Protein AF-A0A0T6BC98-F1 (afdb_monomer_lite)

Foldseek 3Di:
DVVLVVVDCLCVDPDDDPVSVVVVLVSLQVSQVVLQPDPPCPDRDHSVRVVVVVVVVVVVVVVLVVVLVVCVVVVDDDSVPPDPPCPDPPPDDVPPDCVVVVVVVVVVVVVVVVVVVVVVVVVVVVVVVVVVVVVVVVVVVVVVVVVVVVVVVVVVVVVVVVVVVVVVVVD

pLDDT: mean 77.65, std 15.89, range [36.06, 95.94]

Sequence (171 aa):
LTQLIERFDILKSKSMDGTTISRKNEAWHRIACLFNAHQETKVKRTPRQLKKLWNNMKHRKQIELRLKKHMEDLGEIDASEVKIEETPIVEFFDVGDGYRDQESILVQKLDEYTQQHQRELNAIRLNVAKEGLLKAKAETEKAQAEARKAAAEEELAVLKLKKFKETEFSS

Organism: NCBI:txid1629725

Structure (mmCIF, N/CA/C/O backbone):
data_AF-A0A0T6BC98-F1
#
_entry.id   AF-A0A0T6BC98-F1
#
loop_
_atom_site.group_PDB
_atom_site.id
_atom_site.type_symbol
_atom_site.label_atom_id
_atom_site.label_alt_id
_atom_site.label_comp_id
_atom_site.label_asym_id
_atom_site.label_entity_id
_atom_site.label_seq_id
_atom_site.pdbx_PDB_ins_code
_atom_site.Cartn_x
_atom_site.Cartn_y
_atom_site.Cartn_z
_atom_site.occupancy
_atom_site.B_iso_or_equiv
_atom_site.auth_seq_id
_atom_site.auth_comp_id
_atom_site.auth_asym_id
_atom_site.auth_atom_id
_atom_site.pdbx_PDB_model_num
ATOM 1 N N . LEU A 1 1 ? -11.185 -10.405 18.698 1.00 85.56 1 LEU A N 1
ATOM 2 C CA . LEU A 1 1 ? -11.652 -9.025 18.397 1.00 85.56 1 LEU A CA 1
ATOM 3 C C . LEU A 1 1 ? -12.596 -8.980 17.191 1.00 85.56 1 LEU A C 1
ATOM 5 O O . LEU A 1 1 ? -13.704 -8.492 17.358 1.00 85.56 1 LEU A O 1
ATOM 9 N N . THR A 1 2 ? -12.213 -9.507 16.021 1.00 89.00 2 THR A N 1
ATOM 10 C CA . THR A 1 2 ? -13.039 -9.498 14.789 1.00 89.00 2 THR A CA 1
ATOM 11 C C . THR A 1 2 ? 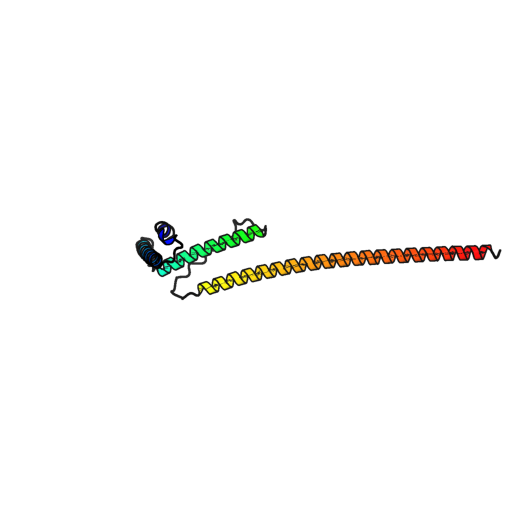-14.465 -10.011 15.012 1.00 89.00 2 THR A C 1
ATOM 13 O O . THR A 1 2 ? -15.418 -9.286 14.749 1.00 89.00 2 THR A O 1
ATOM 16 N N . GLN A 1 3 ? -14.609 -11.185 15.638 1.00 90.38 3 GLN A N 1
ATOM 17 C CA . GLN A 1 3 ? -15.915 -11.776 15.964 1.00 90.38 3 GLN A CA 1
ATOM 18 C C . GLN A 1 3 ? -16.785 -10.894 16.876 1.00 90.38 3 GLN A C 1
ATOM 20 O O . GLN A 1 3 ? -18.007 -10.929 16.788 1.00 90.38 3 GLN A O 1
ATOM 25 N N . LEU A 1 4 ? -16.179 -10.102 17.772 1.00 90.94 4 LEU A N 1
ATOM 26 C CA . LEU A 1 4 ? -16.932 -9.178 18.628 1.00 90.94 4 LEU A CA 1
ATOM 27 C C . LEU A 1 4 ? -17.446 -7.993 17.815 1.00 90.94 4 LEU A C 1
ATOM 29 O O . LEU A 1 4 ? -18.581 -7.586 18.006 1.00 90.94 4 LEU A O 1
ATOM 33 N N . ILE A 1 5 ? -16.631 -7.463 16.901 1.00 91.62 5 ILE A N 1
ATOM 34 C CA . ILE A 1 5 ? -16.987 -6.319 16.053 1.00 91.62 5 ILE A CA 1
ATOM 35 C C . ILE A 1 5 ? -18.115 -6.682 15.082 1.00 91.62 5 ILE A C 1
ATOM 37 O O . ILE A 1 5 ? -19.013 -5.872 14.865 1.00 91.62 5 ILE A O 1
ATOM 41 N N . GLU A 1 6 ? -18.105 -7.897 14.531 1.00 91.69 6 GLU A N 1
ATOM 42 C CA . GLU A 1 6 ? -19.128 -8.366 13.587 1.00 91.69 6 GLU A CA 1
ATOM 43 C C . GLU A 1 6 ? -20.547 -8.368 14.168 1.00 91.69 6 GLU A C 1
ATOM 45 O O . GLU A 1 6 ? -21.498 -8.187 13.406 1.00 91.69 6 GLU A O 1
ATOM 50 N N . ARG A 1 7 ? -20.675 -8.485 15.498 1.00 92.88 7 ARG A N 1
ATOM 51 C CA . ARG A 1 7 ? -21.949 -8.452 16.238 1.00 92.88 7 ARG A CA 1
ATOM 52 C C . ARG A 1 7 ? -22.549 -7.048 16.393 1.00 92.88 7 ARG A C 1
ATOM 54 O O . ARG A 1 7 ? -23.680 -6.932 16.850 1.00 92.88 7 ARG A O 1
ATOM 61 N N . PHE A 1 8 ? -21.817 -5.982 16.055 1.00 92.31 8 PHE A N 1
ATOM 62 C CA . PHE A 1 8 ? -22.286 -4.596 16.180 1.00 92.31 8 PHE A CA 1
ATOM 63 C C . PHE A 1 8 ? -22.406 -3.928 14.805 1.00 92.31 8 PHE A C 1
ATOM 65 O O . PHE A 1 8 ? -21.472 -3.281 14.327 1.00 92.31 8 PHE A O 1
ATOM 72 N N . ASP A 1 9 ? -23.586 -4.000 14.185 1.00 90.94 9 ASP A N 1
ATOM 73 C CA . ASP A 1 9 ? -23.822 -3.437 12.843 1.00 90.94 9 ASP A CA 1
ATOM 74 C C . ASP A 1 9 ? -23.627 -1.919 12.763 1.00 90.94 9 ASP A C 1
ATOM 76 O O . ASP A 1 9 ? -23.208 -1.389 11.732 1.00 90.94 9 ASP A O 1
ATOM 80 N N . ILE A 1 10 ? -23.818 -1.209 13.878 1.00 91.94 10 ILE A N 1
ATOM 81 C CA . ILE A 1 10 ? -23.569 0.235 13.961 1.00 91.94 10 ILE A CA 1
ATOM 82 C C . ILE A 1 10 ? -22.118 0.607 13.610 1.00 91.94 10 ILE A C 1
ATOM 84 O O . ILE A 1 10 ? -21.860 1.703 13.111 1.00 91.94 10 ILE A O 1
ATOM 88 N N . LEU A 1 11 ? -21.164 -0.312 13.807 1.00 89.44 11 LEU A N 1
ATOM 89 C CA . LEU A 1 11 ? -19.758 -0.109 13.451 1.00 89.44 11 LEU 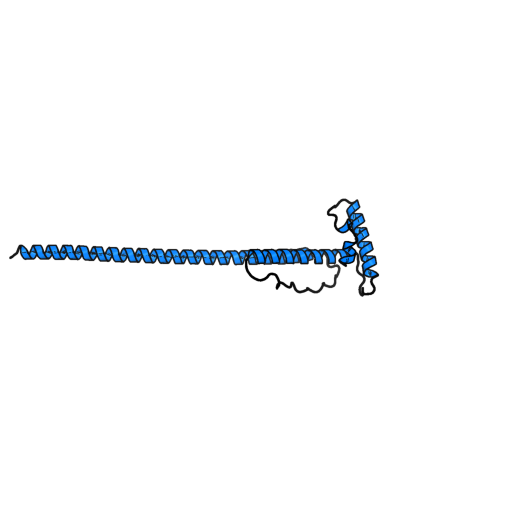A CA 1
ATOM 90 C C . LEU A 1 11 ? -19.483 -0.270 11.948 1.00 89.44 11 LEU A C 1
ATOM 92 O O . LEU A 1 11 ? -18.445 0.199 11.479 1.00 89.44 11 LEU A O 1
ATOM 96 N N . LYS A 1 12 ? -20.399 -0.894 11.195 1.00 86.69 12 LYS A N 1
ATOM 97 C CA . LYS A 1 12 ? -20.333 -1.032 9.729 1.00 86.69 12 LYS A CA 1
ATOM 98 C C . LYS A 1 12 ? -20.897 0.200 9.013 1.00 86.69 12 LYS A C 1
ATOM 100 O O . LYS A 1 12 ? -20.523 0.472 7.875 1.00 86.69 12 LYS A O 1
ATOM 105 N N . SER A 1 13 ? -21.764 0.966 9.681 1.00 87.69 13 SER A N 1
ATOM 106 C CA . SER A 1 13 ? -22.354 2.189 9.127 1.00 87.69 13 SER A CA 1
ATOM 107 C C . SER A 1 13 ? -21.290 3.241 8.796 1.00 87.69 13 SER A C 1
ATOM 109 O O . SER A 1 13 ? -20.417 3.541 9.616 1.00 87.69 13 SER A O 1
ATOM 111 N N . LYS A 1 14 ? -21.401 3.871 7.621 1.00 85.75 14 LYS A N 1
ATOM 112 C CA . LYS A 1 14 ? -20.563 5.012 7.210 1.00 85.75 14 LYS A CA 1
ATOM 113 C C . LYS A 1 14 ? -21.067 6.359 7.745 1.00 85.75 14 LYS A C 1
ATOM 115 O O . LYS A 1 14 ? -20.368 7.352 7.582 1.00 85.75 14 LYS A O 1
ATOM 120 N N . SER A 1 15 ? -22.231 6.400 8.403 1.00 86.25 15 SER A N 1
ATOM 121 C CA . SER A 1 15 ? -22.800 7.661 8.892 1.00 86.25 15 SER A CA 1
ATOM 122 C C . SER A 1 15 ? -21.919 8.320 9.959 1.00 86.25 15 SER A C 1
ATOM 124 O O . SER A 1 15 ? -21.309 7.637 10.797 1.00 86.25 15 SER A O 1
ATOM 126 N N . MET A 1 16 ? -21.865 9.650 9.905 1.00 85.56 16 MET A N 1
ATOM 127 C CA . MET A 1 16 ? -21.077 10.530 10.773 1.00 85.56 16 MET A CA 1
ATOM 128 C C . MET A 1 16 ? -21.943 11.524 11.557 1.00 85.56 16 MET A C 1
ATOM 130 O O . MET A 1 16 ? -21.422 12.472 12.137 1.00 85.56 16 MET A O 1
ATOM 134 N N . ASP A 1 17 ? -23.258 11.326 11.598 1.00 91.44 17 ASP A N 1
ATOM 135 C CA . ASP A 1 17 ? -24.125 12.136 12.445 1.00 91.44 17 ASP A CA 1
ATOM 136 C C . ASP A 1 17 ? -23.790 11.925 13.934 1.00 91.44 17 ASP A C 1
ATOM 138 O O . ASP A 1 17 ? -23.344 10.849 14.352 1.00 91.44 17 ASP A O 1
ATOM 142 N N . GLY A 1 18 ? -24.008 12.962 14.748 1.00 87.31 18 GLY A N 1
ATOM 143 C CA . GLY A 1 18 ? -23.647 12.946 16.167 1.00 87.31 18 GLY A CA 1
ATOM 144 C C . GLY A 1 18 ? -24.275 11.779 16.937 1.00 87.31 18 GLY A C 1
ATOM 145 O O . GLY A 1 18 ? -23.624 11.193 17.803 1.00 87.31 18 GLY A O 1
ATOM 146 N N . THR A 1 19 ? -25.496 11.367 16.576 1.00 92.00 19 THR A N 1
ATOM 147 C CA . THR A 1 19 ? -26.168 10.237 17.234 1.00 92.00 19 THR A CA 1
ATOM 148 C C . THR A 1 19 ? -25.502 8.904 16.894 1.00 92.00 19 THR A C 1
ATOM 150 O O . THR A 1 19 ? -25.246 8.094 17.789 1.00 92.00 19 THR A O 1
ATOM 153 N N . THR A 1 20 ? -25.120 8.694 15.631 1.00 90.56 20 THR A N 1
ATOM 154 C CA . THR A 1 20 ? -24.352 7.516 15.213 1.00 90.56 20 THR A CA 1
ATOM 155 C C . THR A 1 20 ? -22.968 7.486 15.847 1.00 90.56 20 THR A C 1
ATOM 157 O O . THR A 1 20 ? -22.526 6.416 16.263 1.00 90.56 20 THR A O 1
ATOM 160 N N . ILE A 1 21 ? -22.275 8.623 15.965 1.00 88.88 21 ILE A N 1
ATOM 161 C CA . ILE A 1 21 ? -20.960 8.678 16.624 1.00 88.88 21 ILE A CA 1
ATOM 162 C C . ILE A 1 21 ? -21.073 8.228 18.084 1.00 88.88 21 ILE A C 1
ATOM 164 O O . ILE A 1 21 ? -20.314 7.354 18.510 1.00 88.88 21 ILE A O 1
ATOM 168 N N . SER A 1 22 ? -22.050 8.752 18.828 1.00 91.25 22 SER A N 1
ATOM 169 C CA . SER A 1 22 ? -22.292 8.352 20.218 1.00 91.25 22 SER A CA 1
ATOM 170 C C . SER A 1 22 ? -22.605 6.858 20.339 1.00 91.25 22 SER A C 1
ATOM 172 O O . SER A 1 22 ? -21.978 6.165 21.140 1.00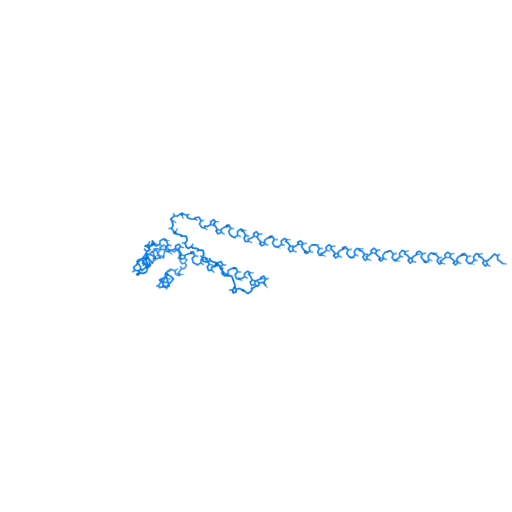 91.25 22 SER A O 1
ATOM 174 N N . ARG A 1 23 ? -23.475 6.319 19.475 1.00 93.06 23 ARG A N 1
ATOM 175 C CA . ARG A 1 23 ? -23.794 4.878 19.447 1.00 93.06 23 ARG A CA 1
ATOM 176 C C . ARG A 1 23 ? -22.587 4.007 19.086 1.00 93.06 23 ARG A C 1
ATOM 178 O O . ARG A 1 23 ? -22.406 2.933 19.653 1.00 93.06 23 ARG A O 1
ATOM 185 N N . LYS A 1 24 ? -21.727 4.458 18.166 1.00 92.88 24 LYS A N 1
ATOM 186 C CA . LYS A 1 24 ? -20.466 3.772 17.834 1.00 92.88 24 LYS A CA 1
ATOM 187 C C . LYS A 1 24 ? -19.509 3.766 19.025 1.00 92.88 24 LYS A C 1
ATOM 189 O O . LYS A 1 24 ? -18.881 2.742 19.281 1.00 92.88 24 LYS A O 1
ATOM 194 N N . ASN A 1 25 ? -19.392 4.878 19.749 1.00 93.25 25 ASN A N 1
ATOM 195 C CA . ASN A 1 25 ? -18.556 4.957 20.949 1.00 93.25 25 ASN A CA 1
ATOM 196 C C . ASN A 1 25 ? -19.071 4.014 22.043 1.00 93.25 25 ASN A C 1
ATOM 198 O O . ASN A 1 25 ? -18.283 3.276 22.631 1.00 93.25 25 ASN A O 1
ATOM 202 N N . GLU A 1 26 ? -20.386 3.960 22.252 1.00 95.38 26 GLU A N 1
ATOM 203 C CA . GLU A 1 26 ? -21.004 3.011 23.179 1.00 95.38 26 GLU A CA 1
ATOM 204 C C . GLU A 1 26 ? -20.736 1.552 22.774 1.00 95.38 26 GLU A C 1
ATOM 206 O O . GLU A 1 26 ? -20.349 0.731 23.608 1.00 95.38 26 GLU A O 1
ATOM 211 N N . ALA A 1 27 ? -20.854 1.224 21.484 1.00 95.69 27 ALA A N 1
ATOM 212 C CA . ALA A 1 27 ? -20.510 -0.102 20.976 1.00 95.69 27 ALA A CA 1
ATOM 213 C C . ALA A 1 27 ? -19.038 -0.460 21.255 1.00 95.69 27 ALA A C 1
ATOM 215 O O . ALA A 1 27 ? -18.751 -1.565 21.712 1.00 95.69 27 ALA A O 1
ATOM 216 N N . TRP A 1 28 ? -18.103 0.478 21.066 1.00 95.19 28 TRP A N 1
ATOM 217 C CA . TRP A 1 28 ? -16.694 0.269 21.416 1.00 95.19 28 TRP A CA 1
ATOM 218 C C . TRP A 1 28 ? -16.473 0.049 22.915 1.00 95.19 28 TRP A C 1
ATOM 220 O O . TRP A 1 28 ? -15.643 -0.784 23.281 1.00 95.19 28 TRP A O 1
ATOM 230 N N . HIS A 1 29 ? -17.220 0.738 23.781 1.00 95.94 29 HIS A N 1
ATOM 231 C CA . HIS A 1 29 ? -17.197 0.472 25.220 1.00 95.94 29 HIS A CA 1
ATOM 232 C C . HIS A 1 29 ? -17.664 -0.949 25.540 1.00 95.94 29 HIS A C 1
ATOM 234 O O . HIS A 1 29 ? -16.965 -1.675 26.245 1.00 95.94 29 HIS A O 1
ATOM 240 N N . ARG A 1 30 ? -18.789 -1.386 24.962 1.00 95.81 30 ARG A N 1
ATOM 241 C CA . ARG A 1 30 ? -19.298 -2.756 25.137 1.00 95.81 30 ARG A CA 1
ATOM 242 C C . ARG A 1 30 ? -18.293 -3.800 24.646 1.00 95.81 30 ARG A C 1
ATOM 244 O O . ARG A 1 30 ? -18.045 -4.780 25.342 1.00 95.81 30 ARG A O 1
ATOM 251 N N . ILE A 1 31 ? -17.663 -3.571 23.493 1.00 95.00 31 ILE A N 1
ATOM 252 C CA . ILE A 1 31 ? -16.607 -4.447 22.963 1.00 95.00 31 ILE A CA 1
ATOM 253 C C . ILE A 1 31 ? -15.418 -4.511 23.915 1.00 95.00 31 ILE A C 1
ATOM 255 O O . ILE A 1 31 ? -14.911 -5.602 24.149 1.00 95.00 31 ILE A O 1
ATOM 259 N N . ALA A 1 32 ? -14.978 -3.384 24.478 1.00 94.19 32 ALA A N 1
ATOM 260 C CA . ALA A 1 32 ? -13.883 -3.379 25.443 1.00 94.19 32 ALA A CA 1
ATOM 261 C C . ALA A 1 32 ? -14.224 -4.198 26.690 1.00 94.19 32 ALA A C 1
ATOM 263 O O . ALA A 1 32 ? -13.400 -4.998 27.124 1.00 94.19 32 ALA A O 1
ATOM 264 N N . CYS A 1 33 ? -15.444 -4.073 27.217 1.00 94.19 33 CYS A N 1
ATOM 265 C CA . CYS A 1 33 ? -15.906 -4.897 28.333 1.00 94.19 33 CYS A CA 1
ATOM 266 C C . CYS A 1 33 ? -15.889 -6.390 27.981 1.00 94.19 33 CYS A C 1
ATOM 268 O O . CYS A 1 33 ? -15.287 -7.174 28.708 1.00 94.19 33 CYS A O 1
ATOM 270 N N . LEU A 1 34 ? -16.478 -6.779 26.844 1.00 93.62 34 LEU A N 1
ATOM 271 C CA . LEU A 1 34 ? -16.530 -8.177 26.398 1.00 93.62 34 LEU A CA 1
ATOM 272 C C . LEU A 1 34 ? -15.138 -8.755 26.119 1.00 93.62 34 LEU A C 1
ATOM 274 O O . LEU A 1 34 ? -14.839 -9.878 26.509 1.00 93.62 34 LEU A O 1
ATOM 278 N N . PHE A 1 35 ? -14.271 -7.976 25.473 1.00 93.19 35 PHE A N 1
ATOM 279 C CA . PHE A 1 35 ? -12.894 -8.365 25.188 1.00 93.19 35 PHE A CA 1
ATOM 280 C C . PHE A 1 35 ? -12.106 -8.574 26.483 1.00 93.19 35 PHE A C 1
ATOM 282 O O . PHE A 1 35 ? -11.409 -9.572 26.641 1.00 93.19 35 PHE A O 1
ATOM 289 N N . ASN A 1 36 ? -12.251 -7.656 27.437 1.00 92.62 36 ASN A N 1
ATOM 290 C CA . ASN A 1 36 ? -11.563 -7.727 28.719 1.00 92.62 36 ASN A CA 1
ATOM 291 C C . ASN A 1 36 ? -12.129 -8.806 29.646 1.00 92.62 36 ASN A C 1
ATOM 293 O O . ASN A 1 36 ? -11.401 -9.264 30.523 1.00 92.62 36 ASN A O 1
ATOM 297 N N . ALA A 1 37 ? -13.394 -9.193 29.488 1.00 92.31 37 ALA A N 1
ATOM 298 C CA . ALA A 1 37 ? -14.023 -10.274 30.244 1.00 92.31 37 ALA A CA 1
ATOM 299 C C . ALA A 1 37 ? -13.615 -11.673 29.750 1.00 92.31 37 ALA A C 1
ATOM 301 O O . ALA A 1 37 ? -13.841 -12.654 30.452 1.00 92.31 37 ALA A O 1
ATOM 302 N N . HIS A 1 38 ? -13.015 -11.777 28.561 1.00 90.81 38 HIS A N 1
ATOM 303 C CA . HIS A 1 38 ? -12.558 -13.049 28.013 1.00 90.81 38 HIS A CA 1
ATOM 304 C C . HIS A 1 38 ? -11.402 -13.637 28.842 1.00 90.81 38 HIS A C 1
ATOM 306 O O . HIS A 1 38 ? -10.468 -12.920 29.204 1.00 90.81 38 HIS A O 1
ATOM 312 N N . GLN A 1 39 ? -11.448 -14.946 29.114 1.00 80.81 39 GLN A N 1
ATOM 313 C CA . GLN A 1 39 ? -10.522 -15.632 30.030 1.00 80.81 39 GLN A CA 1
ATOM 314 C C . GLN A 1 39 ? -9.055 -15.570 29.571 1.00 80.81 39 GLN A C 1
ATOM 316 O O . GLN A 1 39 ? -8.144 -15.480 30.386 1.00 80.81 39 GLN A O 1
ATOM 321 N N . GLU A 1 40 ? -8.827 -15.565 28.260 1.00 86.31 40 GLU A N 1
ATOM 322 C CA . GLU A 1 40 ? -7.485 -15.502 27.662 1.00 86.31 40 GLU A CA 1
ATOM 323 C C . GLU A 1 40 ? -6.881 -14.086 27.644 1.00 86.31 40 GLU A C 1
ATOM 325 O O . GLU A 1 40 ? -5.712 -13.901 27.292 1.00 86.31 40 GLU A O 1
ATOM 330 N N . THR A 1 41 ? -7.653 -13.060 28.013 1.00 82.62 41 THR A N 1
ATOM 331 C CA . THR A 1 41 ? -7.193 -11.672 27.951 1.00 82.62 41 THR A CA 1
ATOM 332 C C . THR A 1 41 ? -6.264 -11.359 29.123 1.00 82.62 41 THR A C 1
ATOM 334 O O . THR A 1 41 ? -6.699 -10.937 30.194 1.00 82.62 41 THR A O 1
ATOM 337 N N . LYS A 1 42 ? -4.954 -11.510 28.888 1.00 84.50 42 LYS A N 1
ATOM 338 C CA . LYS A 1 42 ? -3.891 -11.198 29.863 1.00 84.50 42 LYS A CA 1
ATOM 339 C C . LYS A 1 42 ? -3.764 -9.701 30.167 1.00 84.50 42 LYS A C 1
ATOM 341 O O . LYS A 1 42 ? -3.442 -9.323 31.286 1.00 84.50 42 LYS A O 1
ATOM 346 N N . VAL A 1 43 ? -4.018 -8.845 29.174 1.00 86.62 43 VAL A N 1
ATOM 347 C CA . VAL A 1 43 ? -3.856 -7.385 29.280 1.00 86.62 43 VAL A CA 1
ATOM 348 C C . VAL A 1 43 ? -5.174 -6.697 28.964 1.00 86.62 43 VAL A C 1
ATOM 350 O O . VAL A 1 43 ? -5.715 -6.857 27.869 1.00 86.62 43 VAL A O 1
ATOM 353 N N . LYS A 1 44 ? -5.674 -5.897 29.910 1.00 88.25 44 LYS A N 1
ATOM 354 C CA . LYS A 1 44 ? -6.897 -5.110 29.723 1.00 88.25 44 LYS A CA 1
ATOM 355 C C . LYS A 1 44 ? -6.649 -4.006 28.697 1.00 88.25 44 LYS A C 1
ATOM 357 O O . LYS A 1 44 ? -5.630 -3.320 28.743 1.00 88.25 44 LYS A O 1
ATOM 362 N N . ARG A 1 45 ? -7.584 -3.836 27.764 1.00 88.50 45 ARG A N 1
ATOM 363 C CA . ARG A 1 45 ? -7.505 -2.841 26.690 1.00 88.50 45 ARG A CA 1
ATOM 364 C C . ARG A 1 45 ? -8.635 -1.832 26.789 1.00 88.50 45 ARG A C 1
ATOM 366 O O . ARG A 1 45 ? -9.771 -2.179 27.113 1.00 88.50 45 ARG A O 1
ATOM 373 N N . THR A 1 46 ? -8.325 -0.578 26.485 1.00 91.75 46 THR A N 1
ATOM 374 C CA . THR A 1 46 ? -9.322 0.492 26.417 1.00 91.75 46 THR A CA 1
ATOM 375 C C . THR A 1 46 ? -10.068 0.453 25.075 1.00 91.75 46 THR A C 1
ATOM 377 O O . THR A 1 46 ? -9.537 -0.050 24.077 1.00 91.75 46 THR A O 1
ATOM 380 N N . PRO A 1 47 ? -11.283 1.029 24.990 1.00 90.50 47 PRO A N 1
ATOM 381 C CA . PRO A 1 47 ? -12.023 1.143 23.730 1.00 90.50 47 PRO A CA 1
ATOM 382 C C . PRO A 1 47 ? -11.208 1.826 22.626 1.00 90.50 47 PRO A C 1
ATOM 384 O O . PRO A 1 47 ? -11.248 1.414 21.468 1.00 90.50 47 PRO A O 1
ATOM 387 N N . ARG A 1 48 ? -10.412 2.840 22.994 1.00 87.94 48 ARG A N 1
ATOM 388 C CA . ARG A 1 48 ? -9.512 3.557 22.083 1.00 87.94 48 ARG A CA 1
ATOM 389 C C . ARG A 1 48 ? -8.448 2.630 21.494 1.00 87.94 48 ARG A C 1
ATOM 391 O O . ARG A 1 48 ? -8.251 2.637 20.281 1.00 87.94 48 ARG A O 1
ATOM 398 N N . GLN A 1 49 ? -7.802 1.812 22.328 1.00 86.31 49 GLN A N 1
ATOM 399 C CA . GLN A 1 49 ? -6.784 0.852 21.887 1.00 86.31 49 GLN A CA 1
ATOM 400 C C . GLN A 1 49 ? -7.373 -0.200 20.941 1.00 86.31 49 GLN A C 1
ATOM 402 O O . GLN A 1 49 ? -6.794 -0.474 19.893 1.00 86.31 49 GLN A O 1
ATOM 407 N N . LEU A 1 50 ? -8.553 -0.741 21.258 1.00 89.88 50 LEU A N 1
ATOM 408 C CA . LEU A 1 50 ? -9.225 -1.724 20.400 1.00 89.88 50 LEU A CA 1
ATOM 409 C C . LEU A 1 50 ? -9.679 -1.122 19.065 1.00 89.88 50 LEU A C 1
ATOM 411 O O . LEU A 1 50 ? -9.537 -1.761 18.023 1.00 89.88 50 LEU A O 1
ATOM 415 N N . LYS A 1 51 ? -10.161 0.125 19.076 1.00 88.69 51 LYS A N 1
ATOM 416 C CA . LYS A 1 51 ? -10.493 0.872 17.857 1.00 88.69 51 LYS A CA 1
ATOM 417 C C . LYS A 1 51 ? -9.257 1.094 16.981 1.00 88.69 51 LYS A C 1
ATOM 419 O O . LYS A 1 51 ? -9.333 0.890 15.770 1.00 88.69 51 LYS A O 1
ATOM 424 N N . LYS A 1 52 ? -8.120 1.468 17.581 1.00 84.12 52 LYS A N 1
ATOM 425 C CA . LYS A 1 52 ? -6.839 1.630 16.872 1.00 84.12 52 LYS A CA 1
ATOM 426 C C . LYS A 1 52 ? -6.377 0.300 16.271 1.00 84.12 52 LYS A C 1
ATOM 428 O O . LYS A 1 52 ? -6.098 0.245 15.079 1.00 84.12 52 LYS A O 1
ATOM 433 N N . LEU A 1 53 ? -6.407 -0.784 17.048 1.00 85.50 53 LEU A N 1
ATOM 434 C CA . LEU A 1 53 ? -6.073 -2.131 16.575 1.00 85.50 53 LEU A CA 1
ATOM 435 C C . LEU A 1 53 ? -6.937 -2.557 15.380 1.00 85.50 53 LEU A C 1
ATOM 437 O O . LEU A 1 53 ? -6.410 -3.014 14.372 1.00 85.50 53 LEU A O 1
ATOM 441 N N . TRP A 1 54 ? -8.252 -2.357 15.453 1.00 88.12 54 TRP A N 1
ATOM 442 C CA . TRP A 1 54 ? -9.153 -2.677 14.346 1.00 88.12 54 TRP A CA 1
ATOM 443 C C . TRP A 1 54 ? -8.866 -1.871 13.077 1.00 88.12 54 TRP A C 1
ATOM 445 O O . TRP A 1 54 ? -8.891 -2.416 11.973 1.00 88.12 54 TRP A O 1
ATOM 455 N N . ASN A 1 55 ? -8.588 -0.575 13.220 1.00 84.06 55 ASN A N 1
ATOM 456 C CA . ASN A 1 55 ? -8.211 0.261 12.085 1.00 84.06 55 ASN A CA 1
ATOM 457 C C . ASN A 1 55 ? -6.896 -0.221 11.462 1.00 84.06 55 ASN A C 1
ATOM 459 O O . ASN A 1 55 ? -6.838 -0.357 10.243 1.00 84.06 55 ASN A O 1
ATOM 463 N N . ASN A 1 56 ? -5.906 -0.582 12.282 1.00 79.75 56 ASN A N 1
ATOM 464 C CA . ASN A 1 56 ? -4.642 -1.145 11.810 1.00 79.75 56 ASN A CA 1
ATOM 465 C C . ASN A 1 56 ? -4.858 -2.465 11.051 1.00 79.75 56 ASN A C 1
ATOM 467 O O . ASN A 1 56 ? -4.302 -2.646 9.972 1.00 79.75 56 ASN A O 1
ATOM 471 N N . MET A 1 57 ? -5.710 -3.364 11.559 1.00 83.75 57 MET A N 1
ATOM 472 C CA . MET A 1 57 ? -6.053 -4.617 10.869 1.00 83.75 57 MET A CA 1
ATOM 473 C C . MET A 1 57 ? -6.706 -4.363 9.503 1.00 83.75 57 MET A C 1
ATOM 475 O O . MET A 1 57 ? -6.324 -4.978 8.509 1.00 83.75 57 MET A O 1
ATOM 479 N N . LYS A 1 58 ? -7.675 -3.439 9.430 1.00 82.56 58 LYS A N 1
ATOM 480 C CA . LYS A 1 58 ? -8.324 -3.078 8.158 1.00 82.56 58 LYS A CA 1
ATOM 481 C C . LYS A 1 58 ? -7.348 -2.445 7.176 1.00 82.56 58 LYS A C 1
ATOM 483 O O . LYS A 1 58 ? -7.414 -2.738 5.988 1.00 82.56 58 LYS A O 1
ATOM 488 N N . HIS A 1 59 ? -6.464 -1.593 7.675 1.00 76.38 59 HIS A N 1
ATOM 489 C CA . HIS A 1 59 ? -5.467 -0.921 6.862 1.00 76.38 59 HIS A CA 1
ATOM 490 C C . HIS A 1 59 ? -4.459 -1.913 6.263 1.00 76.38 59 HIS A C 1
ATOM 492 O O . HIS A 1 59 ? -4.259 -1.905 5.052 1.00 76.38 59 HIS A O 1
ATOM 498 N N . ARG A 1 60 ? -3.932 -2.854 7.064 1.00 76.06 60 ARG A N 1
ATOM 499 C CA . ARG A 1 60 ? -3.059 -3.939 6.574 1.00 76.06 60 ARG A CA 1
ATOM 500 C C . ARG A 1 60 ? -3.711 -4.727 5.437 1.00 76.06 60 ARG A C 1
ATOM 502 O O . ARG A 1 60 ? -3.112 -4.878 4.379 1.00 76.06 60 ARG A O 1
ATOM 509 N N . LYS A 1 61 ? -4.977 -5.117 5.612 1.00 78.06 61 LYS A N 1
ATOM 510 C CA . LYS A 1 61 ? -5.744 -5.821 4.574 1.00 78.06 61 LYS A CA 1
ATOM 511 C C . LYS A 1 61 ? -5.917 -4.993 3.293 1.00 78.06 61 LYS A C 1
ATOM 513 O O . LYS A 1 61 ? -5.957 -5.546 2.202 1.00 78.06 61 LYS A O 1
ATOM 518 N N . GLN A 1 62 ? -6.037 -3.668 3.398 1.00 73.62 62 GLN A N 1
ATOM 519 C CA . GLN A 1 62 ? -6.109 -2.798 2.219 1.00 73.62 62 GLN A CA 1
ATOM 520 C C . GLN A 1 62 ? -4.770 -2.691 1.487 1.00 73.62 62 GLN A C 1
ATOM 522 O O . GLN A 1 62 ? -4.775 -2.700 0.259 1.00 73.62 62 GLN A O 1
ATOM 527 N N . ILE A 1 63 ? -3.651 -2.595 2.212 1.00 74.12 63 ILE A N 1
ATOM 528 C CA . ILE A 1 63 ? -2.311 -2.595 1.607 1.00 74.12 63 ILE A CA 1
ATOM 529 C C . ILE A 1 63 ? -2.081 -3.905 0.856 1.00 74.12 63 ILE A C 1
ATOM 531 O O . ILE A 1 63 ? -1.709 -3.868 -0.310 1.00 74.12 63 ILE A O 1
ATOM 535 N N . GLU A 1 64 ? -2.373 -5.039 1.491 1.00 73.44 64 GLU A N 1
ATOM 536 C CA . GLU A 1 64 ? -2.242 -6.369 0.888 1.00 73.44 64 GLU A CA 1
ATOM 537 C C . GLU A 1 64 ? -3.027 -6.478 -0.428 1.00 73.44 64 GLU A C 1
ATOM 539 O O . GLU A 1 64 ? -2.482 -6.889 -1.448 1.00 73.44 64 GLU A O 1
ATOM 544 N N . LEU A 1 65 ? -4.281 -6.010 -0.445 1.00 74.50 65 LEU A N 1
ATOM 545 C CA . LEU A 1 65 ? -5.106 -5.989 -1.657 1.00 74.50 65 LEU A CA 1
ATOM 546 C C . LEU A 1 65 ? -4.543 -5.077 -2.755 1.00 74.50 65 LEU A C 1
ATOM 548 O O . LEU A 1 65 ? -4.617 -5.425 -3.931 1.00 74.50 65 LEU A O 1
ATOM 552 N N . ARG A 1 66 ? -4.004 -3.904 -2.397 1.00 72.50 66 ARG A N 1
ATOM 553 C CA . ARG A 1 66 ? -3.391 -2.985 -3.371 1.00 72.50 66 ARG A CA 1
ATOM 554 C C . ARG A 1 66 ? -2.116 -3.568 -3.960 1.00 72.50 66 ARG A C 1
ATOM 556 O O . ARG A 1 66 ? -1.926 -3.477 -5.165 1.00 72.50 66 ARG A O 1
ATOM 563 N N . LEU A 1 67 ? -1.276 -4.160 -3.117 1.00 70.75 67 LEU A N 1
ATOM 564 C CA . LEU A 1 67 ? -0.025 -4.777 -3.535 1.00 70.75 67 LEU A CA 1
ATOM 565 C C . LEU A 1 67 ? -0.299 -5.969 -4.452 1.00 70.75 67 LEU A C 1
ATOM 567 O O . LEU A 1 67 ? 0.266 -6.036 -5.536 1.00 70.75 67 LEU A O 1
ATOM 571 N N . LYS A 1 68 ? -1.252 -6.829 -4.074 1.00 72.81 68 LYS A N 1
ATOM 572 C CA . LYS A 1 68 ? -1.715 -7.933 -4.916 1.00 72.81 68 LYS A CA 1
ATOM 573 C C . LYS A 1 68 ? -2.173 -7.451 -6.292 1.00 72.81 68 LYS A C 1
ATOM 575 O O . LYS A 1 68 ? -1.706 -7.968 -7.298 1.00 72.81 68 LYS A O 1
ATOM 580 N N . LYS A 1 69 ? -3.021 -6.421 -6.337 1.00 73.88 69 LYS A N 1
ATOM 581 C CA . LYS A 1 69 ? -3.474 -5.832 -7.602 1.00 73.88 69 LYS A CA 1
ATOM 582 C C . LYS A 1 69 ? -2.308 -5.282 -8.433 1.00 73.88 69 LYS A C 1
ATOM 584 O O . LYS A 1 69 ? -2.270 -5.475 -9.638 1.00 73.88 69 LYS A O 1
ATOM 589 N N . HIS A 1 70 ? -1.355 -4.605 -7.795 1.00 69.31 70 HIS A N 1
ATOM 590 C CA . HIS A 1 70 ? -0.207 -4.040 -8.499 1.00 69.31 70 HIS A CA 1
ATOM 591 C C . HIS A 1 70 ? 0.697 -5.122 -9.108 1.00 69.31 70 HIS A C 1
ATOM 593 O O . HIS A 1 70 ? 1.188 -4.949 -10.217 1.00 69.31 70 HIS A O 1
ATOM 599 N N . MET A 1 71 ? 0.880 -6.245 -8.412 1.00 67.19 71 MET A N 1
ATOM 600 C CA . MET A 1 71 ? 1.635 -7.388 -8.933 1.00 67.19 71 MET A CA 1
ATOM 601 C C . MET A 1 71 ? 0.892 -8.097 -10.071 1.00 67.19 71 MET A C 1
ATOM 603 O O . MET A 1 71 ? 1.511 -8.436 -11.075 1.00 67.19 71 MET A O 1
ATOM 607 N N . GLU A 1 72 ? -0.436 -8.235 -9.968 1.00 70.44 72 GLU A N 1
ATOM 608 C CA . GLU A 1 72 ? -1.283 -8.711 -11.074 1.00 70.44 72 GLU A CA 1
ATOM 609 C C . GLU A 1 72 ? -1.133 -7.819 -12.325 1.00 70.44 72 GLU A C 1
ATOM 611 O O . GLU A 1 72 ? -0.991 -8.339 -13.431 1.00 70.44 72 GLU A O 1
ATOM 616 N N . ASP A 1 73 ? -1.093 -6.491 -12.156 1.00 73.81 73 ASP A N 1
ATOM 617 C CA . ASP A 1 73 ? -0.930 -5.525 -13.254 1.00 73.81 73 ASP A CA 1
ATOM 618 C C . ASP A 1 73 ? 0.476 -5.572 -13.903 1.00 73.81 73 ASP A C 1
ATOM 620 O O . ASP A 1 73 ? 0.619 -5.263 -15.088 1.00 73.81 73 ASP A O 1
ATOM 624 N N . LEU A 1 74 ? 1.517 -5.950 -13.149 1.00 74.06 74 LEU A N 1
ATOM 625 C CA . LEU A 1 74 ? 2.908 -6.039 -13.627 1.00 74.06 74 LEU A CA 1
ATOM 626 C C . LEU A 1 74 ? 3.254 -7.388 -14.281 1.00 74.06 74 LEU A C 1
ATOM 628 O O . LEU A 1 74 ? 4.310 -7.509 -14.898 1.00 74.06 74 LEU A O 1
ATOM 632 N N . GLY A 1 75 ? 2.373 -8.389 -14.192 1.00 64.31 75 GLY A N 1
ATOM 633 C CA . GLY A 1 75 ? 2.559 -9.690 -14.845 1.00 64.31 75 GLY A CA 1
ATOM 634 C C . GLY A 1 75 ? 3.676 -10.560 -14.254 1.00 64.31 75 GLY A C 1
ATOM 635 O O . GLY A 1 75 ? 4.034 -11.571 -14.858 1.00 64.31 75 GLY A O 1
ATOM 636 N N . GLU A 1 76 ? 4.211 -10.201 -13.084 1.00 60.22 76 GLU A N 1
ATOM 637 C CA . GLU A 1 76 ? 5.272 -10.933 -12.391 1.00 60.22 76 GLU A CA 1
ATOM 638 C C . GLU A 1 76 ? 4.783 -11.481 -11.039 1.00 60.22 76 GLU A C 1
ATOM 640 O O . GLU A 1 76 ? 4.408 -10.736 -10.136 1.00 60.22 76 GLU A O 1
ATOM 645 N N . ILE A 1 77 ? 4.907 -12.809 -10.912 1.00 51.88 77 ILE A N 1
ATOM 646 C CA . ILE A 1 77 ? 4.842 -13.632 -9.692 1.00 51.88 77 ILE A CA 1
ATOM 647 C C . ILE A 1 77 ? 3.427 -13.965 -9.184 1.00 51.88 77 ILE A C 1
ATOM 649 O O . ILE A 1 77 ? 2.538 -13.129 -9.045 1.00 51.88 77 ILE A O 1
ATOM 653 N N . ASP A 1 78 ? 3.251 -15.255 -8.884 1.00 51.75 78 ASP A N 1
ATOM 654 C CA . ASP A 1 78 ? 2.108 -15.833 -8.185 1.00 51.75 78 ASP A CA 1
ATOM 655 C C . ASP A 1 78 ? 1.854 -15.067 -6.873 1.00 51.75 78 ASP A C 1
ATOM 657 O O . ASP A 1 78 ? 2.616 -15.157 -5.908 1.00 51.75 78 ASP A O 1
ATOM 661 N N . ALA A 1 79 ? 0.760 -14.299 -6.839 1.00 50.81 79 ALA A N 1
ATOM 662 C CA . ALA A 1 79 ? 0.334 -13.463 -5.712 1.00 50.81 79 ALA A CA 1
ATOM 663 C C . ALA A 1 79 ? 0.166 -14.226 -4.378 1.00 50.81 79 ALA A C 1
ATOM 665 O O . ALA A 1 79 ? -0.105 -13.619 -3.340 1.00 50.81 79 ALA A O 1
ATOM 666 N N . SER A 1 80 ? 0.300 -15.552 -4.406 1.00 55.09 80 SER A N 1
ATOM 667 C CA . SER A 1 80 ? 0.278 -16.464 -3.267 1.00 55.09 80 SER A CA 1
ATOM 668 C C . SER A 1 80 ? 1.481 -16.325 -2.317 1.00 55.09 80 SER A C 1
ATOM 670 O O . SER A 1 80 ? 1.379 -16.752 -1.166 1.00 55.09 80 SER A O 1
ATOM 672 N N . GLU A 1 81 ? 2.607 -15.738 -2.748 1.00 51.44 81 GLU A N 1
ATOM 673 C CA . GLU A 1 81 ? 3.849 -15.705 -1.947 1.00 51.44 81 GLU A CA 1
ATOM 674 C C . GLU A 1 81 ? 4.097 -14.425 -1.136 1.00 51.44 81 GLU A C 1
ATOM 676 O O . GLU A 1 81 ? 4.977 -14.415 -0.269 1.00 51.44 81 GLU A O 1
ATOM 681 N N . VAL A 1 82 ? 3.310 -13.359 -1.317 1.00 51.28 82 VAL A N 1
ATOM 682 C CA . VAL A 1 82 ? 3.494 -12.119 -0.542 1.00 51.28 82 VAL A CA 1
ATOM 683 C C . VAL A 1 82 ? 2.909 -12.266 0.858 1.00 51.28 82 VAL A C 1
ATOM 685 O O . VAL A 1 82 ? 1.810 -11.813 1.174 1.00 51.28 82 VAL A O 1
ATOM 688 N N . LYS A 1 83 ? 3.679 -12.898 1.739 1.00 50.53 83 LYS A N 1
ATOM 689 C CA . LYS A 1 83 ? 3.433 -12.864 3.178 1.00 50.53 83 LYS A CA 1
ATOM 690 C C . LYS A 1 83 ? 3.987 -11.554 3.715 1.00 50.53 83 LYS A C 1
ATOM 692 O O . LYS A 1 83 ? 5.185 -11.428 3.946 1.00 50.53 83 LYS A O 1
ATOM 697 N N . ILE A 1 84 ? 3.113 -10.571 3.927 1.00 55.38 84 ILE A N 1
ATOM 698 C CA . ILE A 1 84 ? 3.450 -9.433 4.785 1.00 55.38 84 ILE A CA 1
ATOM 699 C C . ILE A 1 84 ? 3.675 -10.031 6.174 1.00 55.38 84 ILE A C 1
ATOM 701 O O . ILE A 1 84 ? 2.709 -10.431 6.826 1.00 55.38 84 ILE A O 1
ATOM 705 N N . GLU A 1 85 ? 4.941 -10.162 6.584 1.00 50.50 85 GLU A N 1
ATOM 706 C CA . GLU A 1 85 ? 5.297 -10.659 7.912 1.00 50.50 85 GLU A CA 1
ATOM 707 C C . GLU A 1 85 ? 4.447 -9.942 8.960 1.00 50.50 85 GLU A C 1
ATOM 709 O O . GLU A 1 85 ? 4.255 -8.719 8.903 1.00 50.50 85 GLU A O 1
ATOM 714 N N . GLU A 1 86 ? 3.903 -10.719 9.900 1.00 48.03 86 GLU A N 1
ATOM 715 C CA . GLU A 1 86 ? 3.138 -10.213 11.030 1.00 48.03 86 GLU A CA 1
ATOM 716 C C . GLU A 1 86 ? 4.057 -9.345 11.891 1.00 48.03 86 GLU A C 1
ATOM 718 O O . GLU A 1 86 ? 4.599 -9.778 12.903 1.00 48.03 86 GLU A O 1
ATOM 723 N N . THR A 1 87 ? 4.251 -8.090 11.483 1.00 43.84 87 THR A N 1
ATOM 724 C CA . THR A 1 87 ? 4.969 -7.113 12.289 1.00 43.84 87 THR A CA 1
ATOM 725 C C . THR A 1 87 ? 4.289 -7.094 13.650 1.00 43.84 87 THR A C 1
ATOM 727 O O . THR A 1 87 ? 3.054 -6.900 13.702 1.00 43.84 87 THR A O 1
ATOM 730 N N . PRO A 1 88 ? 5.060 -7.345 14.729 1.00 40.19 88 PRO A N 1
ATOM 731 C CA . PRO A 1 88 ? 4.511 -7.524 16.055 1.00 40.19 88 PRO A CA 1
ATOM 732 C C . PRO A 1 88 ? 3.638 -6.320 16.349 1.00 40.19 88 PRO A C 1
ATOM 734 O O . PRO A 1 88 ? 3.990 -5.182 16.026 1.00 40.19 88 PRO A O 1
ATOM 737 N N . ILE A 1 89 ? 2.448 -6.592 16.881 1.00 48.12 89 ILE A N 1
ATOM 738 C CA . ILE A 1 89 ? 1.522 -5.565 17.336 1.00 48.12 89 ILE A CA 1
ATOM 739 C C . ILE A 1 89 ? 2.284 -4.778 18.398 1.00 48.12 89 ILE A C 1
ATOM 741 O O . ILE A 1 89 ? 2.352 -5.213 19.546 1.00 48.12 89 ILE A O 1
ATOM 745 N N . VAL A 1 90 ? 2.911 -3.676 17.974 1.00 43.75 90 VAL A N 1
ATOM 746 C CA . VAL A 1 90 ? 3.687 -2.775 18.822 1.00 43.75 90 VAL A CA 1
ATOM 747 C C . VAL A 1 90 ? 2.830 -2.530 20.046 1.00 43.75 90 VAL A C 1
ATOM 749 O O . VAL A 1 90 ? 1.669 -2.124 19.907 1.00 43.75 90 VAL A O 1
ATOM 752 N N . GLU A 1 91 ? 3.356 -2.877 21.222 1.00 40.28 91 GLU A N 1
ATOM 753 C CA . GLU A 1 91 ? 2.668 -2.655 22.482 1.00 40.28 91 GLU A CA 1
ATOM 754 C C . GLU A 1 91 ? 2.134 -1.225 22.464 1.00 40.28 91 GLU A C 1
ATOM 756 O O . GLU A 1 91 ? 2.894 -0.270 22.321 1.00 40.28 91 GLU A O 1
ATOM 761 N N . PHE A 1 92 ? 0.803 -1.099 22.455 1.00 43.03 92 PHE A N 1
ATOM 762 C CA . PHE A 1 92 ? 0.091 0.157 22.243 1.00 43.03 92 PHE A CA 1
ATOM 763 C C . PHE A 1 92 ? 0.320 1.109 23.425 1.00 43.03 92 PHE A C 1
ATOM 765 O O . PHE A 1 92 ? -0.578 1.318 24.244 1.00 43.03 92 PHE A O 1
ATOM 772 N N . PHE A 1 93 ? 1.510 1.695 23.503 1.00 36.06 93 PHE A N 1
ATOM 773 C CA . PHE A 1 93 ? 1.723 2.949 24.192 1.00 36.06 93 PHE A CA 1
ATOM 774 C C . PHE A 1 93 ? 0.896 4.011 23.471 1.00 36.06 93 PHE A C 1
ATOM 776 O O . PHE A 1 93 ? 0.763 4.008 22.241 1.00 36.06 93 PHE A O 1
ATOM 783 N N . ASP A 1 94 ? 0.295 4.899 24.255 1.00 40.72 94 ASP A N 1
ATOM 784 C CA . ASP A 1 94 ? -0.551 6.009 23.811 1.00 40.72 94 ASP A CA 1
ATOM 785 C C . ASP A 1 94 ? 0.302 7.111 23.140 1.00 40.72 94 ASP A C 1
ATOM 787 O O . ASP A 1 94 ? 0.127 8.300 23.379 1.00 40.72 94 ASP A O 1
ATOM 791 N N . VAL A 1 95 ? 1.274 6.714 22.308 1.00 41.19 95 VAL A N 1
ATOM 792 C CA . VAL A 1 95 ? 2.062 7.612 21.469 1.00 41.19 95 VAL A CA 1
ATOM 793 C C . VAL A 1 95 ? 1.114 8.105 20.379 1.00 41.19 95 VAL A C 1
ATOM 795 O O . VAL A 1 95 ? 0.591 7.322 19.570 1.00 41.19 95 VAL A O 1
ATOM 798 N N . GLY A 1 96 ? 0.789 9.394 20.471 1.00 41.97 96 GLY A N 1
ATOM 799 C CA . GLY A 1 96 ? -0.169 10.086 19.617 1.00 41.97 96 GLY A CA 1
ATOM 800 C C . GLY A 1 96 ? 0.128 9.900 18.132 1.00 41.97 96 GLY A C 1
ATOM 801 O O . GLY A 1 96 ? 1.281 9.726 17.777 1.00 41.97 96 GLY A O 1
ATOM 802 N N . ASP A 1 97 ? -0.945 9.878 17.332 1.00 44.28 97 ASP A N 1
ATOM 803 C CA . ASP A 1 97 ? -1.132 10.062 15.871 1.00 44.28 97 ASP A CA 1
ATOM 804 C C . ASP A 1 97 ? -0.017 9.811 14.816 1.00 44.28 97 ASP A C 1
ATOM 806 O O . ASP A 1 97 ? -0.307 9.901 13.626 1.00 44.28 97 ASP A O 1
ATOM 810 N N . GLY A 1 98 ? 1.198 9.384 15.162 1.00 43.06 98 GLY A N 1
ATOM 811 C CA . GLY A 1 98 ? 2.363 9.239 14.274 1.00 43.06 98 GLY A CA 1
ATOM 812 C C . GLY A 1 98 ? 2.326 8.050 13.309 1.00 43.06 98 GLY A C 1
ATOM 813 O O . GLY A 1 98 ? 3.306 7.775 12.626 1.00 43.06 98 GLY A O 1
ATOM 814 N N . TYR A 1 99 ? 1.202 7.334 13.222 1.00 48.47 99 TYR A N 1
ATOM 815 C CA . TYR A 1 99 ? 1.018 6.289 12.206 1.00 48.47 99 TYR A CA 1
ATOM 816 C C . TYR A 1 99 ? 0.685 6.868 10.825 1.00 48.47 99 TYR A C 1
ATOM 818 O O . TYR A 1 99 ? 0.943 6.210 9.821 1.00 48.47 99 TYR A O 1
ATOM 826 N N . ARG A 1 100 ? 0.169 8.106 10.763 1.00 48.12 100 ARG A N 1
ATOM 827 C CA . ARG A 1 100 ? -0.084 8.804 9.494 1.00 48.12 100 ARG A CA 1
ATOM 828 C C . ARG A 1 100 ? 1.223 9.097 8.740 1.00 48.12 100 ARG A C 1
ATOM 830 O O . ARG A 1 100 ? 1.256 9.041 7.515 1.00 48.12 100 ARG A O 1
ATOM 837 N N . ASP A 1 101 ? 2.306 9.315 9.482 1.00 49.81 101 ASP A N 1
ATOM 838 C CA . ASP A 1 101 ? 3.617 9.649 8.922 1.00 49.81 101 ASP A CA 1
ATOM 839 C C . ASP A 1 101 ? 4.339 8.410 8.373 1.00 49.81 101 ASP A C 1
ATOM 841 O O . ASP A 1 101 ? 4.948 8.474 7.309 1.00 49.81 101 ASP A O 1
ATOM 845 N N . GLN A 1 102 ? 4.211 7.245 9.020 1.00 49.72 102 GLN A N 1
ATOM 846 C CA . GLN A 1 102 ? 4.774 5.991 8.491 1.00 49.72 102 GLN A CA 1
ATOM 847 C C . GLN A 1 102 ? 4.067 5.521 7.209 1.00 49.72 102 GLN A C 1
ATOM 849 O O . GLN A 1 102 ? 4.719 4.994 6.308 1.00 49.72 102 GLN A O 1
ATOM 854 N N . GLU A 1 103 ? 2.755 5.748 7.103 1.00 54.19 103 GLU A N 1
ATOM 855 C CA . GLU A 1 103 ? 1.975 5.489 5.887 1.00 54.19 103 GLU A CA 1
ATOM 856 C C . GLU A 1 103 ? 2.408 6.421 4.744 1.00 54.19 103 GLU A C 1
ATOM 858 O O . GLU A 1 103 ? 2.634 5.955 3.628 1.00 54.19 103 GLU A O 1
ATOM 863 N N . SER A 1 104 ? 2.635 7.708 5.036 1.00 57.09 104 SER A N 1
ATOM 864 C CA . SER A 1 104 ? 3.207 8.655 4.070 1.00 57.09 104 SER A CA 1
ATOM 865 C C . SER A 1 104 ? 4.581 8.206 3.573 1.00 57.09 104 SER A C 1
ATOM 867 O O . SER A 1 104 ? 4.849 8.287 2.379 1.00 57.09 104 SER A O 1
ATOM 869 N N . ILE A 1 105 ? 5.436 7.696 4.463 1.00 63.47 105 ILE A N 1
ATOM 870 C CA . ILE A 1 105 ? 6.785 7.240 4.103 1.00 63.47 105 ILE A CA 1
ATOM 871 C C . ILE A 1 105 ? 6.730 5.994 3.211 1.00 63.47 105 ILE A C 1
ATOM 873 O O . ILE A 1 105 ? 7.478 5.909 2.241 1.00 63.47 105 ILE A O 1
ATOM 877 N N . LEU A 1 106 ? 5.866 5.017 3.510 1.00 63.06 106 LEU A N 1
ATOM 878 C CA . LEU A 1 106 ? 5.747 3.807 2.687 1.00 63.06 106 LEU A CA 1
ATOM 879 C C . LEU A 1 106 ? 5.136 4.098 1.314 1.00 63.06 106 LEU A C 1
ATOM 881 O O . LEU A 1 106 ? 5.612 3.553 0.322 1.00 63.06 106 LEU A O 1
ATOM 885 N N . VAL A 1 107 ? 4.127 4.972 1.244 1.00 68.69 107 VAL A N 1
ATOM 886 C CA . VAL A 1 107 ? 3.530 5.397 -0.032 1.00 68.69 107 VAL A CA 1
ATOM 887 C C . VAL A 1 107 ? 4.535 6.199 -0.861 1.00 68.69 107 VAL A C 1
ATOM 889 O O . VAL A 1 107 ? 4.690 5.911 -2.040 1.00 68.69 107 VAL A O 1
ATOM 892 N N . GLN A 1 108 ? 5.289 7.117 -0.246 1.00 63.47 108 GLN A N 1
ATOM 893 C CA . GLN A 1 108 ? 6.368 7.842 -0.930 1.00 63.47 108 GLN A CA 1
ATOM 894 C C . GLN A 1 108 ? 7.443 6.899 -1.467 1.00 63.47 108 GLN A C 1
ATOM 896 O O . GLN A 1 108 ? 7.818 7.014 -2.627 1.00 63.47 108 GLN A O 1
ATOM 901 N N . LYS A 1 109 ? 7.897 5.929 -0.665 1.00 72.00 109 LYS A N 1
ATOM 902 C CA . LYS A 1 109 ? 8.882 4.933 -1.112 1.00 72.00 109 LYS A CA 1
ATOM 903 C C . LYS A 1 109 ? 8.364 4.076 -2.265 1.00 72.00 109 LYS A C 1
ATOM 905 O O . LYS A 1 109 ? 9.137 3.720 -3.151 1.00 72.00 109 LYS A O 1
ATOM 910 N N . LEU A 1 110 ? 7.074 3.736 -2.254 1.00 72.12 110 LEU A N 1
ATOM 911 C CA . LEU A 1 110 ? 6.450 2.986 -3.340 1.00 72.12 110 LEU A CA 1
ATOM 912 C C . LEU A 1 110 ? 6.380 3.832 -4.619 1.00 72.12 110 LEU A C 1
ATOM 914 O O . LEU A 1 110 ? 6.805 3.363 -5.670 1.00 72.12 110 LEU A O 1
ATOM 918 N N . ASP A 1 111 ? 5.942 5.090 -4.520 1.00 74.00 111 ASP A N 1
ATOM 919 C CA . ASP A 1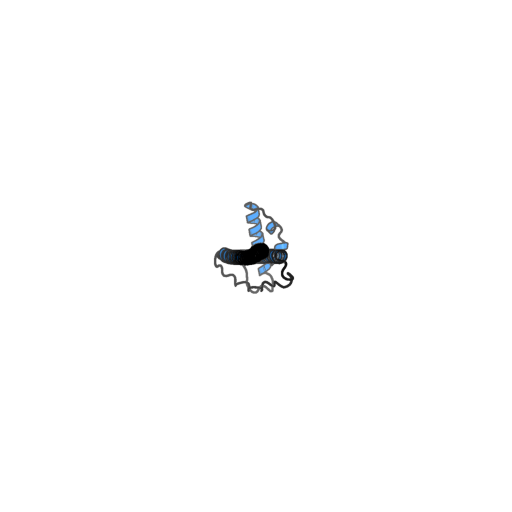 111 ? 5.903 6.023 -5.652 1.00 74.00 111 ASP A CA 1
ATOM 920 C C . ASP A 1 111 ? 7.307 6.292 -6.220 1.00 74.00 111 ASP A C 1
ATOM 922 O O . ASP A 1 111 ? 7.486 6.338 -7.439 1.00 74.00 111 ASP A O 1
ATOM 926 N N . GLU A 1 112 ? 8.319 6.438 -5.359 1.00 77.06 112 GLU A N 1
ATOM 927 C CA . GLU A 1 112 ? 9.726 6.581 -5.750 1.00 77.06 112 GLU A CA 1
ATOM 928 C C . GLU A 1 112 ? 10.218 5.358 -6.529 1.00 77.06 112 GLU A C 1
ATOM 930 O O . GLU A 1 112 ? 10.816 5.515 -7.597 1.00 77.06 112 GLU A O 1
ATOM 935 N N . TYR A 1 113 ? 9.917 4.149 -6.046 1.00 79.12 113 TYR A N 1
ATOM 936 C CA . TYR A 1 113 ? 10.264 2.905 -6.730 1.00 79.12 113 TYR A CA 1
ATOM 937 C C . TYR A 1 113 ? 9.588 2.805 -8.104 1.00 79.12 113 TYR A C 1
ATOM 939 O O . TYR A 1 113 ? 10.257 2.546 -9.107 1.00 79.12 113 TYR A O 1
ATOM 947 N N . THR A 1 114 ? 8.284 3.088 -8.193 1.00 78.50 114 THR A N 1
ATOM 948 C CA . THR A 1 114 ? 7.549 3.060 -9.466 1.00 78.50 114 THR A CA 1
ATOM 949 C C . THR A 1 114 ? 8.096 4.092 -10.455 1.00 78.50 114 THR A C 1
ATOM 951 O O . THR A 1 114 ? 8.284 3.793 -11.636 1.00 78.50 114 THR A O 1
ATOM 954 N N . GLN A 1 115 ? 8.410 5.304 -9.988 1.00 80.25 115 GLN A N 1
ATOM 955 C CA . GLN A 1 115 ? 9.017 6.340 -10.824 1.00 80.25 115 GLN A CA 1
ATOM 956 C C . GLN A 1 115 ? 10.414 5.947 -11.302 1.00 80.25 115 GLN A C 1
ATOM 958 O O . GLN A 1 115 ? 10.751 6.201 -12.461 1.00 80.25 115 GLN A O 1
ATOM 963 N N . GLN A 1 116 ? 11.227 5.341 -10.438 1.00 81.25 116 GLN A N 1
ATOM 964 C CA . GLN A 1 116 ? 12.555 4.869 -10.806 1.00 81.25 116 GLN A CA 1
ATOM 965 C C . GLN A 1 116 ? 12.466 3.779 -11.876 1.00 81.25 116 GLN A C 1
ATOM 967 O O . GLN A 1 116 ? 13.089 3.913 -12.930 1.00 81.25 116 GLN A O 1
ATOM 972 N N . HIS A 1 117 ? 11.626 2.768 -11.665 1.00 81.12 117 HIS A N 1
ATOM 973 C CA . HIS A 1 117 ? 11.437 1.693 -12.632 1.00 81.12 117 HIS A CA 1
ATOM 974 C C . HIS A 1 117 ? 10.934 2.222 -13.988 1.00 81.12 117 HIS A C 1
ATOM 976 O O . HIS A 1 117 ? 11.444 1.860 -15.050 1.00 81.12 117 HIS A O 1
ATOM 982 N N . GLN A 1 118 ? 10.005 3.184 -13.977 1.00 80.69 118 GLN A N 1
ATOM 983 C CA . GLN A 1 118 ? 9.524 3.823 -15.202 1.00 80.69 118 GLN A CA 1
ATOM 984 C C . GLN A 1 118 ? 10.628 4.603 -15.940 1.00 80.69 118 GLN A C 1
ATOM 986 O O . GLN A 1 118 ? 10.653 4.621 -17.176 1.00 80.69 118 GLN A O 1
ATOM 991 N N . ARG A 1 119 ? 11.551 5.247 -15.210 1.00 83.62 119 ARG A N 1
ATOM 992 C CA . ARG A 1 119 ? 12.724 5.920 -15.797 1.00 83.62 119 ARG A CA 1
ATOM 993 C C . ARG A 1 119 ? 13.682 4.915 -16.429 1.00 83.62 119 ARG A C 1
ATOM 995 O O . ARG A 1 119 ? 14.151 5.171 -17.535 1.00 83.62 119 ARG A O 1
ATOM 1002 N N . GLU A 1 120 ? 13.929 3.784 -15.775 1.00 85.00 120 GLU A N 1
ATOM 1003 C CA . GLU A 1 120 ? 14.773 2.705 -16.301 1.00 85.00 120 GLU A CA 1
ATOM 1004 C C . GLU A 1 120 ? 14.198 2.135 -17.605 1.00 85.00 120 GLU A C 1
ATOM 1006 O O . GLU A 1 120 ? 14.902 2.080 -18.616 1.00 85.00 120 GLU A O 1
ATOM 1011 N N . LEU A 1 121 ? 12.895 1.837 -17.647 1.00 81.81 121 LEU A N 1
ATOM 1012 C CA . LEU A 1 121 ? 12.215 1.395 -18.872 1.00 81.81 121 LEU A CA 1
ATOM 1013 C C . LEU A 1 121 ? 12.326 2.423 -20.007 1.00 81.81 121 LEU A C 1
ATOM 1015 O O . LEU A 1 121 ? 12.582 2.066 -21.160 1.00 81.81 121 LEU A O 1
ATOM 1019 N N . ASN A 1 122 ? 12.160 3.710 -19.697 1.00 87.38 122 ASN A N 1
ATOM 1020 C CA . ASN A 1 122 ? 12.301 4.775 -20.689 1.00 87.38 122 ASN A CA 1
ATOM 1021 C C . ASN A 1 122 ? 13.749 4.913 -21.188 1.00 87.38 122 ASN A C 1
ATOM 1023 O O . ASN A 1 122 ? 13.959 5.144 -22.381 1.00 87.38 122 ASN A O 1
ATOM 1027 N N . ALA A 1 123 ? 14.744 4.730 -20.317 1.00 87.44 123 ALA A N 1
ATOM 1028 C CA . ALA A 1 123 ? 16.154 4.738 -20.697 1.00 87.44 123 ALA A CA 1
ATOM 1029 C C . ALA A 1 123 ? 16.499 3.566 -21.628 1.00 87.44 123 ALA A C 1
ATOM 1031 O O . ALA A 1 123 ? 17.157 3.770 -22.651 1.00 87.44 123 ALA A O 1
ATOM 1032 N N . ILE A 1 124 ? 15.993 2.364 -21.334 1.00 86.31 124 ILE A N 1
ATOM 1033 C CA . ILE A 1 124 ? 16.156 1.186 -22.198 1.00 86.31 124 ILE A CA 1
ATOM 1034 C C . ILE A 1 124 ? 15.544 1.453 -23.578 1.00 86.31 124 ILE A C 1
ATOM 1036 O O . ILE A 1 124 ? 16.217 1.273 -24.592 1.00 86.31 124 ILE A O 1
ATOM 1040 N N . ARG A 1 125 ? 14.305 1.965 -23.636 1.00 85.00 125 ARG A N 1
ATOM 1041 C CA . ARG A 1 125 ? 13.639 2.323 -24.904 1.00 85.00 125 ARG A CA 1
ATOM 1042 C C . ARG A 1 125 ? 14.450 3.328 -25.721 1.00 85.00 125 ARG A C 1
ATOM 1044 O O . ARG A 1 125 ? 14.587 3.163 -26.932 1.00 85.00 125 ARG A O 1
ATOM 1051 N N . LEU A 1 126 ? 15.007 4.349 -25.068 1.00 87.31 126 LEU A N 1
ATOM 1052 C CA . LEU A 1 126 ? 15.834 5.357 -25.730 1.00 87.31 126 LEU A CA 1
ATOM 1053 C C . LEU A 1 126 ? 17.121 4.749 -26.304 1.00 87.31 126 LEU A C 1
ATOM 1055 O O . LEU A 1 126 ? 17.511 5.091 -27.419 1.00 87.31 126 LEU A O 1
ATOM 1059 N N . ASN A 1 127 ? 17.776 3.853 -25.566 1.00 87.69 127 ASN A N 1
ATOM 1060 C CA . ASN A 1 127 ? 18.998 3.195 -26.026 1.00 87.69 127 ASN A CA 1
ATOM 1061 C C . ASN A 1 127 ? 18.727 2.276 -27.220 1.00 87.69 127 ASN A C 1
ATOM 1063 O O . ASN A 1 127 ? 19.432 2.376 -28.219 1.00 87.69 127 ASN A O 1
ATOM 1067 N N . VAL A 1 128 ? 17.653 1.482 -27.177 1.00 88.19 128 VAL A N 1
ATOM 1068 C CA . VAL A 1 128 ? 17.230 0.648 -28.316 1.00 88.19 128 VAL A CA 1
ATOM 1069 C C . VAL A 1 128 ? 16.953 1.508 -29.554 1.00 88.19 128 VAL A C 1
ATOM 1071 O O . VAL A 1 128 ? 17.403 1.183 -30.653 1.00 88.19 128 VAL A O 1
ATOM 1074 N N . ALA A 1 129 ? 16.272 2.646 -29.387 1.00 86.62 129 ALA A N 1
ATOM 1075 C CA . ALA A 1 129 ? 16.021 3.574 -30.489 1.00 86.62 129 ALA A CA 1
ATOM 1076 C C . ALA A 1 129 ? 17.322 4.172 -31.058 1.00 86.62 129 ALA A C 1
ATOM 1078 O O . ALA A 1 129 ? 17.485 4.252 -32.276 1.00 86.62 129 ALA A O 1
ATOM 1079 N N . LYS A 1 130 ? 18.272 4.558 -30.194 1.00 88.69 130 LYS A N 1
ATOM 1080 C CA . LYS A 1 130 ? 19.591 5.063 -30.613 1.00 88.69 130 LYS A CA 1
ATOM 1081 C C . LYS A 1 130 ? 20.396 4.010 -31.370 1.00 88.69 130 LYS A C 1
ATOM 1083 O O . LYS A 1 130 ? 20.987 4.335 -32.396 1.00 88.69 130 LYS A O 1
ATOM 1088 N N . GLU A 1 131 ? 20.406 2.766 -30.900 1.00 85.94 131 GLU A N 1
ATOM 1089 C CA . GLU A 1 131 ? 21.075 1.661 -31.591 1.00 85.94 131 GLU A CA 1
ATOM 1090 C C . GLU A 1 131 ? 20.456 1.388 -32.964 1.00 85.94 131 GLU A C 1
ATOM 1092 O O . GLU A 1 131 ? 21.185 1.202 -33.938 1.00 85.94 131 GLU A O 1
ATOM 1097 N N . GLY A 1 132 ? 19.123 1.425 -33.072 1.00 86.12 132 GLY A N 1
ATOM 1098 C CA . GLY A 1 132 ? 18.428 1.320 -34.356 1.00 86.12 132 GLY A CA 1
ATOM 1099 C C . GLY A 1 132 ? 18.827 2.434 -35.328 1.00 86.12 132 GLY A C 1
ATOM 1100 O O . GLY A 1 132 ? 19.105 2.172 -36.497 1.00 86.12 132 GLY A O 1
ATOM 1101 N N . LEU A 1 133 ? 18.937 3.670 -34.835 1.00 82.75 133 LEU A N 1
ATOM 1102 C CA . LEU A 1 133 ? 19.321 4.827 -35.645 1.00 82.75 133 LEU A CA 1
ATOM 1103 C C . LEU A 1 133 ? 20.791 4.762 -36.092 1.00 82.75 133 LEU A C 1
ATOM 1105 O O . LEU A 1 133 ? 21.105 5.097 -37.233 1.00 82.75 133 LEU A O 1
ATOM 1109 N N . LEU A 1 134 ? 21.688 4.273 -35.229 1.00 84.44 134 LEU A N 1
ATOM 1110 C CA . LEU A 1 134 ? 23.089 4.019 -35.579 1.00 84.44 134 LEU A CA 1
ATOM 1111 C C . LEU A 1 134 ? 23.223 2.938 -36.655 1.00 84.44 134 LEU A C 1
ATOM 1113 O O . LEU A 1 134 ? 23.986 3.123 -37.601 1.00 84.44 134 LEU A O 1
ATOM 1117 N N . LYS A 1 135 ? 22.457 1.845 -36.551 1.00 86.94 135 LYS A N 1
ATOM 1118 C CA . LYS A 1 135 ? 22.426 0.794 -37.579 1.00 86.94 135 LYS A CA 1
ATOM 1119 C C . LYS A 1 135 ? 21.934 1.336 -38.922 1.00 86.94 135 LYS A C 1
ATOM 1121 O O . LYS A 1 135 ? 22.614 1.152 -39.925 1.00 86.94 135 LYS A O 1
ATOM 1126 N N . ALA A 1 136 ? 20.839 2.097 -38.931 1.00 83.75 136 ALA A N 1
ATOM 1127 C CA . ALA A 1 136 ? 20.321 2.726 -40.148 1.00 83.75 136 ALA A CA 1
ATOM 1128 C C . ALA A 1 136 ? 21.326 3.716 -40.774 1.00 83.75 136 ALA A C 1
ATOM 1130 O O . ALA A 1 136 ? 21.479 3.793 -41.996 1.00 83.75 136 ALA A O 1
ATOM 1131 N N . LYS A 1 137 ? 22.069 4.461 -39.946 1.00 89.00 137 LYS A N 1
ATOM 1132 C CA . LYS A 1 137 ? 23.123 5.356 -40.435 1.00 89.00 137 LYS A CA 1
ATOM 1133 C C . LYS A 1 137 ? 24.293 4.577 -41.051 1.00 89.00 137 LYS A C 1
ATOM 1135 O O . LYS A 1 137 ? 24.763 4.944 -42.121 1.00 89.00 137 LYS A O 1
ATOM 1140 N N . ALA A 1 138 ? 24.717 3.478 -40.430 1.00 86.81 138 ALA A N 1
ATOM 1141 C CA . ALA A 1 138 ? 25.767 2.621 -40.979 1.00 86.81 138 ALA A CA 1
ATOM 1142 C C . ALA A 1 138 ? 25.352 1.977 -42.317 1.00 86.81 138 ALA A C 1
ATOM 1144 O O . ALA A 1 138 ? 26.160 1.890 -43.240 1.00 86.81 138 ALA A O 1
ATOM 1145 N N . GLU A 1 139 ? 24.087 1.570 -42.452 1.00 87.56 139 GLU A N 1
ATOM 1146 C CA . GLU A 1 139 ? 23.544 1.031 -43.706 1.00 87.56 139 GLU A CA 1
ATOM 1147 C C . GLU A 1 139 ? 23.525 2.078 -44.824 1.00 87.56 139 GLU A C 1
ATOM 1149 O O . GLU A 1 139 ? 23.928 1.786 -45.951 1.00 87.56 139 GLU A O 1
ATOM 1154 N N . THR A 1 140 ? 23.126 3.315 -44.518 1.00 86.75 140 THR A N 1
ATOM 1155 C CA . THR A 1 140 ? 23.128 4.400 -45.513 1.00 86.75 140 THR A CA 1
ATOM 1156 C C . THR A 1 140 ? 24.544 4.821 -45.913 1.00 86.75 140 THR A C 1
ATOM 1158 O O . THR A 1 140 ? 24.794 5.031 -47.098 1.00 86.75 140 THR A O 1
ATOM 1161 N N . GLU A 1 141 ? 25.497 4.875 -44.978 1.00 89.12 141 GLU A N 1
ATOM 1162 C CA . GLU A 1 141 ? 26.911 5.132 -45.290 1.00 89.12 141 GLU A CA 1
ATOM 1163 C C . GLU A 1 141 ? 27.518 4.020 -46.157 1.00 89.12 141 GLU A C 1
ATOM 1165 O O . GLU A 1 141 ? 28.220 4.309 -47.130 1.00 89.12 141 GLU A O 1
ATOM 1170 N N . LYS A 1 142 ? 27.199 2.751 -45.871 1.00 90.62 142 LYS A N 1
ATOM 1171 C CA . LYS A 1 142 ? 27.624 1.617 -46.701 1.00 90.62 142 LYS A CA 1
ATOM 1172 C C . LYS A 1 142 ? 27.052 1.711 -48.119 1.00 90.62 142 LYS A C 1
ATOM 1174 O O . LYS A 1 142 ? 27.805 1.580 -49.083 1.00 90.62 142 LYS A O 1
ATOM 1179 N N . ALA A 1 143 ? 25.758 2.004 -48.254 1.00 87.06 143 ALA A N 1
ATOM 1180 C CA . ALA A 1 143 ? 25.114 2.183 -49.555 1.00 87.06 143 ALA A CA 1
ATOM 1181 C C . ALA A 1 143 ? 25.732 3.350 -50.351 1.00 87.06 143 ALA A C 1
ATOM 1183 O O . ALA A 1 143 ? 25.962 3.238 -51.554 1.00 87.06 143 ALA A O 1
ATOM 1184 N N . GLN A 1 144 ? 26.070 4.459 -49.683 1.00 87.69 144 GLN A N 1
ATOM 1185 C CA . GLN A 1 144 ? 26.761 5.585 -50.318 1.00 87.69 144 GLN A CA 1
ATOM 1186 C C . GLN A 1 144 ? 28.182 5.226 -50.770 1.00 87.69 144 GLN A C 1
ATOM 1188 O O . GLN A 1 144 ? 28.615 5.672 -51.834 1.00 87.69 144 GLN A O 1
ATOM 1193 N N . ALA A 1 145 ? 28.918 4.430 -49.991 1.00 87.00 145 ALA A N 1
ATOM 1194 C CA . ALA A 1 145 ? 30.254 3.973 -50.364 1.00 87.00 145 ALA A CA 1
ATOM 1195 C C . ALA A 1 145 ? 30.219 3.045 -51.591 1.00 87.00 145 ALA A C 1
ATOM 1197 O O . ALA A 1 145 ? 31.033 3.206 -52.502 1.00 87.00 145 ALA A O 1
ATOM 1198 N N . GLU A 1 146 ? 29.252 2.126 -51.652 1.00 88.88 146 GLU A N 1
ATOM 1199 C CA . GLU A 1 146 ? 29.036 1.257 -52.816 1.00 88.88 146 GLU A CA 1
ATOM 1200 C C . GLU A 1 146 ? 28.654 2.066 -54.063 1.00 88.88 146 GLU A C 1
ATOM 1202 O O . GLU A 1 146 ? 29.242 1.858 -55.125 1.00 88.88 146 GLU A O 1
ATOM 1207 N N . ALA A 1 147 ? 27.768 3.059 -53.931 1.00 86.94 147 ALA A N 1
ATOM 1208 C CA . ALA A 1 147 ? 27.408 3.951 -55.034 1.00 86.94 147 ALA A CA 1
ATOM 1209 C C . ALA A 1 147 ? 28.611 4.755 -55.563 1.00 86.94 147 ALA A C 1
ATOM 1211 O O . ALA A 1 147 ? 28.794 4.879 -56.773 1.00 86.94 147 ALA A O 1
ATOM 1212 N N . ARG A 1 148 ? 29.478 5.264 -54.673 1.00 88.31 148 ARG A N 1
ATOM 1213 C CA . ARG A 1 148 ? 30.715 5.963 -55.072 1.00 88.31 148 ARG A CA 1
ATOM 1214 C C . ARG A 1 148 ? 31.692 5.042 -55.794 1.00 88.31 148 ARG A C 1
ATOM 1216 O O . ARG A 1 148 ? 32.323 5.466 -56.758 1.00 88.31 148 ARG A O 1
ATOM 1223 N N . LYS A 1 149 ? 31.818 3.793 -55.338 1.00 90.19 149 LYS A N 1
ATOM 1224 C CA . LYS A 1 149 ? 32.670 2.796 -55.992 1.00 90.19 149 LYS A CA 1
ATOM 1225 C C . LYS A 1 149 ? 32.162 2.476 -57.401 1.00 90.19 149 LYS A C 1
ATOM 1227 O O . LYS A 1 149 ? 32.960 2.482 -58.331 1.00 90.19 149 LYS A O 1
ATOM 1232 N N . ALA A 1 150 ? 30.855 2.272 -57.561 1.00 88.44 150 ALA A N 1
ATOM 1233 C CA . ALA A 1 150 ? 30.239 2.027 -58.865 1.00 88.44 150 ALA A CA 1
ATOM 1234 C C . ALA A 1 150 ? 30.452 3.204 -59.836 1.00 88.44 150 ALA A C 1
ATOM 1236 O O . ALA A 1 150 ? 30.852 2.988 -60.977 1.00 88.44 150 ALA A O 1
ATOM 1237 N N . ALA A 1 151 ? 30.281 4.446 -59.368 1.00 88.88 151 ALA A N 1
ATOM 1238 C CA . ALA A 1 151 ? 30.530 5.637 -60.183 1.00 88.88 151 ALA A CA 1
ATOM 1239 C C . ALA A 1 151 ? 32.000 5.747 -60.637 1.00 88.88 151 ALA A C 1
ATOM 1241 O O . ALA A 1 151 ? 32.274 6.047 -61.796 1.00 88.88 151 ALA A O 1
ATOM 1242 N N . ALA A 1 152 ? 32.956 5.448 -59.751 1.00 87.44 152 ALA A N 1
ATOM 1243 C CA . ALA A 1 152 ? 34.378 5.454 -60.099 1.00 87.44 152 ALA A CA 1
ATOM 1244 C C . ALA A 1 152 ? 34.743 4.352 -61.116 1.00 87.44 152 ALA A C 1
ATOM 1246 O O . ALA A 1 152 ? 35.593 4.559 -61.984 1.00 87.44 152 ALA A O 1
ATOM 1247 N N . GLU A 1 153 ? 34.109 3.178 -61.026 1.00 89.12 153 GLU A N 1
ATOM 1248 C CA . GLU A 1 153 ? 34.280 2.097 -62.004 1.00 89.12 153 GLU A CA 1
ATOM 1249 C C . GLU A 1 153 ? 33.716 2.480 -63.381 1.00 89.12 153 GLU A C 1
ATOM 1251 O O . GLU A 1 153 ? 34.352 2.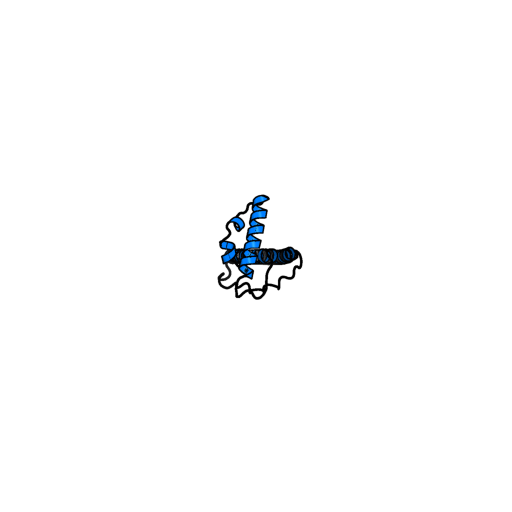198 -64.401 1.00 89.12 153 GLU A O 1
ATOM 1256 N N . GLU A 1 154 ? 32.576 3.173 -63.418 1.00 88.88 154 GLU A N 1
ATOM 1257 C CA . GLU A 1 154 ? 31.980 3.694 -64.651 1.00 88.88 154 GLU A CA 1
ATOM 1258 C C . GLU A 1 154 ? 32.875 4.757 -65.310 1.00 88.88 154 GLU A C 1
ATOM 1260 O O . GLU A 1 154 ? 33.194 4.644 -66.497 1.00 88.88 154 GLU A O 1
ATOM 1265 N N . GLU A 1 155 ? 33.380 5.730 -64.545 1.00 87.44 155 GLU A N 1
ATOM 1266 C CA . GLU A 1 155 ? 34.333 6.727 -65.057 1.00 87.44 155 GLU A CA 1
ATOM 1267 C C . GLU A 1 155 ? 35.607 6.076 -65.611 1.00 87.44 155 GLU A C 1
ATOM 1269 O O . GLU A 1 155 ? 36.094 6.443 -66.688 1.00 87.44 155 GLU A O 1
ATOM 1274 N N . LEU A 1 156 ? 36.136 5.062 -64.920 1.00 85.75 156 LEU A N 1
ATOM 1275 C CA . LEU A 1 156 ? 37.300 4.315 -65.388 1.00 85.75 156 LEU A CA 1
ATOM 1276 C C . LEU A 1 156 ? 37.009 3.572 -66.701 1.00 85.75 156 LEU A C 1
ATOM 1278 O O . LEU A 1 156 ? 37.879 3.514 -67.576 1.00 85.75 156 LEU A O 1
ATOM 1282 N N . ALA A 1 157 ? 35.812 3.005 -66.862 1.00 86.88 157 ALA A N 1
ATOM 1283 C CA . ALA A 1 157 ? 35.399 2.343 -68.097 1.00 86.88 157 ALA A CA 1
ATOM 1284 C C . ALA A 1 157 ? 35.302 3.336 -69.268 1.00 86.88 157 ALA A C 1
ATOM 1286 O O . ALA A 1 157 ? 35.805 3.051 -70.359 1.00 86.88 157 ALA A O 1
ATOM 1287 N N . VAL A 1 158 ? 34.749 4.530 -69.029 1.00 87.94 158 VAL A N 1
ATOM 1288 C CA . VAL A 1 158 ? 34.687 5.611 -70.025 1.00 87.94 158 VAL A CA 1
ATOM 1289 C C . VAL A 1 158 ? 36.090 6.055 -70.444 1.00 87.94 158 VAL A C 1
ATOM 1291 O O . VAL A 1 158 ? 36.369 6.168 -71.640 1.00 87.94 158 VAL A O 1
ATOM 1294 N N . LEU A 1 159 ? 37.006 6.247 -69.489 1.00 84.81 159 LEU A N 1
ATOM 1295 C CA . LEU A 1 159 ? 38.395 6.614 -69.785 1.00 84.81 159 LEU A CA 1
ATOM 1296 C C . LEU A 1 159 ? 39.128 5.529 -70.582 1.00 84.81 159 LEU A C 1
ATOM 1298 O O . LEU A 1 159 ? 39.846 5.847 -71.531 1.00 84.81 159 LEU A O 1
ATOM 1302 N N . LYS A 1 160 ? 38.927 4.251 -70.240 1.00 86.69 160 LYS A N 1
ATOM 1303 C CA . LYS A 1 160 ? 39.492 3.121 -70.995 1.00 86.69 160 LYS A CA 1
ATOM 1304 C C . LYS A 1 160 ? 38.987 3.098 -72.439 1.00 86.69 160 LYS A C 1
ATOM 1306 O O . LYS A 1 160 ? 39.795 2.943 -73.351 1.00 86.69 160 LYS A O 1
ATOM 1311 N N . LEU A 1 161 ? 37.687 3.308 -72.654 1.00 81.50 161 LEU A N 1
ATOM 1312 C CA . LEU A 1 161 ? 37.093 3.391 -73.993 1.00 81.50 161 LEU A CA 1
ATOM 1313 C C . LEU A 1 161 ? 37.620 4.586 -74.791 1.00 81.50 161 LEU A C 1
ATOM 1315 O O . LEU A 1 161 ? 37.900 4.455 -75.981 1.00 81.50 161 LEU A O 1
ATOM 1319 N N . LYS A 1 162 ? 37.780 5.747 -74.149 1.00 84.38 162 LYS A N 1
ATOM 1320 C CA . LYS A 1 162 ? 38.333 6.940 -74.797 1.00 84.38 162 LYS A CA 1
ATOM 1321 C C . LYS A 1 162 ? 39.779 6.712 -75.241 1.00 84.38 162 LYS A C 1
ATOM 1323 O O . LYS A 1 162 ? 40.100 6.961 -76.398 1.00 84.38 162 LYS A O 1
ATOM 1328 N N . LYS A 1 163 ? 40.607 6.142 -74.361 1.00 84.25 163 LYS A N 1
ATOM 1329 C CA . LYS A 1 163 ? 41.997 5.784 -74.671 1.00 84.25 163 LYS A CA 1
ATOM 1330 C C . LYS A 1 163 ? 42.088 4.765 -75.811 1.00 84.25 163 LYS A C 1
ATOM 1332 O O . LYS A 1 163 ? 42.949 4.900 -76.669 1.00 84.25 163 LYS A O 1
ATOM 1337 N N . PHE A 1 164 ? 41.184 3.784 -75.846 1.00 77.50 164 PHE A N 1
ATOM 1338 C CA . PHE A 1 164 ? 41.117 2.797 -76.927 1.00 77.50 164 PHE A CA 1
ATOM 1339 C C . PHE A 1 164 ? 40.798 3.446 -78.287 1.00 77.50 164 PHE A C 1
ATOM 1341 O O . PHE A 1 164 ? 41.471 3.176 -79.279 1.00 77.50 164 PHE A O 1
ATOM 1348 N N . LYS A 1 165 ? 39.833 4.374 -78.327 1.00 76.50 165 LYS A N 1
ATOM 1349 C CA . LYS A 1 165 ? 39.502 5.128 -79.549 1.00 76.50 165 LYS A CA 1
ATOM 1350 C C . LYS A 1 165 ? 40.642 6.034 -80.022 1.00 76.50 165 LYS A C 1
ATOM 1352 O O . LYS A 1 165 ? 40.844 6.169 -81.222 1.00 76.50 165 LYS A O 1
ATOM 1357 N N . GLU A 1 166 ? 41.388 6.640 -79.100 1.00 74.75 166 GLU A N 1
ATOM 1358 C CA . GLU A 1 166 ? 42.565 7.459 -79.427 1.00 74.75 166 GLU A CA 1
ATOM 1359 C C . GLU A 1 166 ? 43.704 6.612 -80.021 1.00 74.75 166 GLU A C 1
ATOM 1361 O O . GLU A 1 166 ? 44.389 7.067 -80.934 1.00 74.75 166 GLU A O 1
ATOM 1366 N N . THR A 1 167 ? 43.875 5.364 -79.569 1.00 70.75 167 THR A N 1
ATOM 1367 C CA . THR A 1 167 ? 44.872 4.443 -80.139 1.00 70.75 167 THR A CA 1
ATOM 1368 C C . THR A 1 167 ? 44.491 3.891 -81.515 1.00 70.75 167 THR A C 1
ATOM 1370 O O . THR A 1 167 ? 45.385 3.690 -82.331 1.00 70.75 167 THR A O 1
ATOM 1373 N N .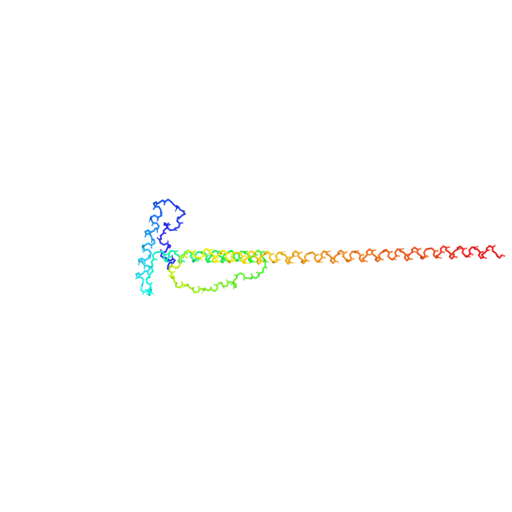 GLU A 1 168 ? 43.201 3.691 -81.812 1.00 62.88 168 GLU A N 1
ATOM 1374 C CA . GLU A 1 168 ? 42.751 3.229 -83.140 1.00 62.88 168 GLU A CA 1
ATOM 1375 C C . GLU A 1 168 ? 42.761 4.329 -84.214 1.00 62.88 168 GLU A C 1
ATOM 1377 O O . GLU A 1 168 ? 42.883 4.019 -85.391 1.00 62.88 168 GLU A O 1
ATOM 1382 N N . PHE A 1 169 ? 42.682 5.611 -83.838 1.00 56.03 169 PHE A N 1
ATOM 1383 C CA . PHE A 1 169 ? 42.744 6.739 -84.785 1.00 56.03 169 PHE A CA 1
ATOM 1384 C C . PHE A 1 169 ? 44.173 7.229 -85.099 1.00 56.03 169 PHE A C 1
ATOM 1386 O O . PHE A 1 169 ? 44.337 8.173 -85.870 1.00 56.03 169 PHE A O 1
ATOM 1393 N N . SER A 1 170 ? 45.204 6.634 -84.487 1.00 52.84 170 SER A N 1
ATOM 1394 C CA . SER A 1 170 ? 46.627 6.968 -84.702 1.00 52.84 170 SER A CA 1
ATOM 1395 C C . SER A 1 170 ? 47.445 5.831 -85.346 1.00 52.84 170 SER A C 1
ATOM 1397 O O . SER A 1 170 ? 48.671 5.929 -85.390 1.00 52.84 170 SER A O 1
ATOM 1399 N N . SER A 1 171 ? 46.793 4.768 -85.838 1.00 48.47 171 SER A N 1
ATOM 1400 C CA . SER A 1 171 ? 47.368 3.769 -86.765 1.00 48.47 171 SER A CA 1
ATOM 1401 C C . SER A 1 171 ? 46.767 3.938 -88.154 1.00 48.47 171 SER A C 1
ATOM 1403 O O . SER A 1 171 ? 47.508 3.702 -89.131 1.00 48.47 171 SER A O 1
#

Radius of gyration: 38.34 Å; chains: 1; bounding box: 74×29×117 Å

Secondary structure (DSSP, 8-state):
-HHHHHT-GGGT-----HHHHHHHHHHHHHHHHHHHHSTT--S---HHHHHHHHHHHHHHHHHHHHHHHHHHHHT-S-TT----------------STHHHHHHHHHHHHHHHHHHHHHHHHHHHHHHHHHHHHHHHHHHHHHHHHHHHHHHHHHHHHHHHHHHHHHHTT-

InterPro domains:
  IPR028002 Myb/SANT-like DNA-binding domain 5 [PF13873] (6-61)